Protein AF-A0A926P5I7-F1 (afdb_monomer_lite)

Secondary structure (DSSP, 8-state):
--------TTT-TT---------HHHHHHHHHHHHHTT--HHHHHHHHHHHHHHHH-TTT--------

Radius of gyration: 15.88 Å; chains: 1; bounding box: 30×34×50 Å

Sequence (68 aa):
MTKVSVVTKRDDPNYSQVSGYVPKDLARRFRIACTSKEISQSEALEEALEQWLEKDNPSLTKKGKGKE

pLDDT: mean 82.73, std 18.63, range [38.78, 98.56]

Foldseek 3Di:
DDPPDDQDLVNDPVHDDDDDDDDPVVVVVLVVVCVVVVHDSVVVVVVVVLVVCCVPPVPVDDDDPDDD

Structure (mmCIF, N/CA/C/O backbone):
data_AF-A0A926P5I7-F1
#
_entry.id   AF-A0A926P5I7-F1
#
loop_
_atom_site.group_PDB
_atom_site.id
_atom_site.type_symbol
_atom_site.label_atom_id
_atom_site.label_alt_id
_atom_site.label_comp_id
_atom_site.label_asym_id
_atom_site.label_entity_id
_atom_site.label_seq_id
_atom_site.pdbx_PDB_ins_code
_atom_site.Cartn_x
_atom_site.Cartn_y
_atom_site.Cartn_z
_atom_site.occupancy
_atom_site.B_iso_or_equiv
_atom_site.auth_seq_id
_atom_site.auth_comp_id
_atom_site.auth_asym_id
_atom_site.auth_atom_id
_atom_site.pdbx_PDB_model_num
ATOM 1 N N . MET A 1 1 ? 13.569 -2.687 -36.309 1.00 38.78 1 MET A N 1
ATOM 2 C CA . MET A 1 1 ? 12.453 -2.761 -35.340 1.00 38.78 1 MET A CA 1
ATOM 3 C C . MET A 1 1 ? 13.064 -2.783 -33.948 1.00 38.78 1 MET A C 1
ATOM 5 O O . MET A 1 1 ? 13.568 -3.814 -33.523 1.00 38.78 1 MET A O 1
ATOM 9 N N . THR A 1 2 ? 13.171 -1.628 -33.295 1.00 45.84 2 THR A N 1
ATOM 10 C CA . THR A 1 2 ? 13.792 -1.513 -31.969 1.00 45.84 2 THR A CA 1
ATOM 11 C C . THR A 1 2 ? 12.793 -2.007 -30.930 1.00 45.84 2 THR A C 1
ATOM 13 O O . THR A 1 2 ? 11.702 -1.459 -30.797 1.00 45.84 2 THR A O 1
AT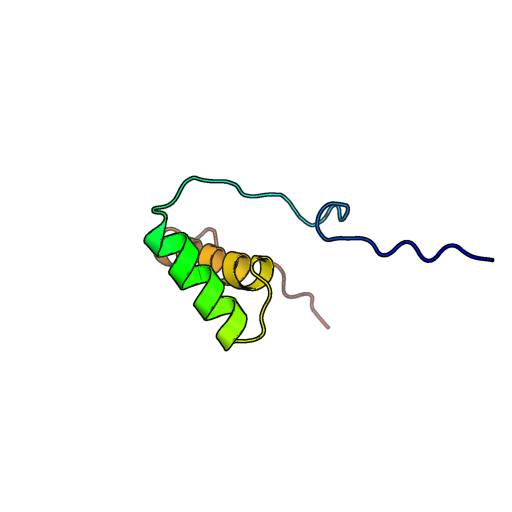OM 16 N N . LYS A 1 3 ? 13.136 -3.096 -30.242 1.00 51.62 3 LYS A N 1
ATOM 17 C CA . LYS A 1 3 ? 12.333 -3.671 -29.164 1.00 51.62 3 LYS A CA 1
ATOM 18 C C . LYS A 1 3 ? 12.350 -2.692 -27.989 1.00 51.62 3 LYS A C 1
ATOM 20 O O . LYS A 1 3 ? 13.372 -2.551 -27.326 1.00 51.62 3 LYS A O 1
ATOM 25 N N . VAL A 1 4 ? 11.242 -1.989 -27.770 1.00 56.56 4 VAL A N 1
ATOM 26 C CA . VAL A 1 4 ? 11.055 -1.156 -26.578 1.00 56.56 4 VAL A CA 1
ATOM 27 C C . VAL A 1 4 ? 10.819 -2.105 -25.407 1.00 56.56 4 VAL A C 1
ATOM 29 O O . VAL A 1 4 ? 9.740 -2.674 -25.258 1.00 56.56 4 VAL A O 1
ATOM 32 N N . SER A 1 5 ? 11.863 -2.349 -24.622 1.00 59.47 5 SER A N 1
ATOM 33 C CA . SER A 1 5 ? 11.766 -3.104 -23.377 1.00 59.47 5 SER A CA 1
ATOM 34 C C . SER A 1 5 ? 11.220 -2.167 -22.304 1.00 59.47 5 SER A C 1
ATOM 36 O O . SER A 1 5 ? 11.928 -1.265 -21.865 1.00 59.47 5 SER A O 1
ATOM 38 N N . VAL A 1 6 ? 9.964 -2.345 -21.895 1.00 67.75 6 VAL A N 1
ATOM 39 C CA . VAL A 1 6 ? 9.446 -1.687 -20.688 1.00 67.75 6 VAL A CA 1
ATOM 40 C C . VAL A 1 6 ? 10.230 -2.241 -19.499 1.00 67.75 6 VAL A C 1
ATOM 42 O O . VAL A 1 6 ? 10.095 -3.418 -19.167 1.00 67.75 6 VAL A O 1
ATOM 45 N N . VAL A 1 7 ? 11.080 -1.411 -18.893 1.00 71.62 7 VAL A N 1
ATOM 46 C CA . VAL A 1 7 ? 11.761 -1.736 -17.634 1.00 71.62 7 VAL A CA 1
ATOM 47 C C . VAL A 1 7 ? 10.701 -1.725 -16.537 1.00 71.62 7 VAL A C 1
ATOM 49 O O . VAL A 1 7 ? 10.022 -0.720 -16.335 1.00 71.62 7 VAL A O 1
ATOM 52 N N . THR A 1 8 ? 10.500 -2.858 -15.866 1.00 82.81 8 THR A N 1
ATOM 53 C CA . THR A 1 8 ? 9.608 -2.920 -14.702 1.00 82.81 8 THR A CA 1
ATOM 54 C C . THR A 1 8 ? 10.389 -2.554 -13.441 1.00 82.81 8 THR A C 1
ATOM 56 O O . THR A 1 8 ? 11.601 -2.746 -13.411 1.00 82.81 8 THR A O 1
ATOM 59 N N . LYS A 1 9 ? 9.726 -2.110 -12.359 1.00 83.38 9 LYS A N 1
ATOM 60 C CA . LYS A 1 9 ? 10.392 -1.852 -11.058 1.00 83.38 9 LYS A CA 1
ATOM 61 C C . LYS A 1 9 ? 11.207 -3.051 -10.538 1.00 83.38 9 LYS A C 1
ATOM 63 O O . LYS A 1 9 ? 12.082 -2.875 -9.707 1.00 83.38 9 LYS A O 1
ATOM 68 N N . ARG A 1 10 ? 10.925 -4.275 -11.000 1.00 84.94 10 ARG A N 1
ATOM 69 C CA . ARG A 1 10 ? 11.701 -5.474 -10.651 1.00 84.94 10 ARG A CA 1
ATOM 70 C C . ARG A 1 10 ? 13.065 -5.522 -11.347 1.00 84.94 10 ARG A C 1
ATOM 72 O O . ARG A 1 10 ? 13.990 -6.113 -10.808 1.00 84.94 10 ARG A O 1
ATOM 79 N N . ASP A 1 11 ? 13.157 -4.960 -12.547 1.00 86.44 11 ASP A N 1
ATOM 80 C CA . ASP A 1 11 ? 14.350 -4.990 -13.396 1.00 86.44 11 ASP A CA 1
ATOM 81 C C . ASP A 1 11 ? 15.146 -3.669 -13.317 1.00 86.44 11 ASP A C 1
ATOM 83 O O . ASP A 1 11 ? 16.203 -3.543 -13.934 1.00 86.44 11 ASP A O 1
ATOM 87 N N . ASP A 1 12 ? 14.644 -2.683 -12.569 1.00 88.06 12 ASP A N 1
ATOM 88 C CA . ASP A 1 12 ? 15.288 -1.389 -12.361 1.00 88.06 12 ASP A CA 1
ATOM 89 C C . ASP A 1 12 ? 16.299 -1.469 -11.195 1.00 88.06 12 ASP A C 1
ATOM 91 O O . ASP A 1 12 ? 15.909 -1.811 -10.075 1.00 88.06 12 ASP A O 1
ATOM 95 N N . PRO A 1 13 ? 17.588 -1.139 -11.416 1.00 91.06 13 PRO A N 1
ATOM 96 C CA . PRO A 1 13 ? 18.625 -1.226 -10.385 1.00 91.06 13 PRO A CA 1
ATOM 97 C C . PRO A 1 13 ? 18.453 -0.223 -9.235 1.00 91.06 13 PRO A C 1
ATOM 99 O O . PRO A 1 13 ? 19.115 -0.365 -8.209 1.00 91.06 13 PRO A O 1
ATOM 102 N N . ASN A 1 14 ? 17.591 0.788 -9.383 1.00 91.06 14 ASN A N 1
ATOM 103 C CA . ASN A 1 14 ? 17.287 1.752 -8.327 1.00 91.06 14 ASN A CA 1
ATOM 104 C C . ASN A 1 14 ? 16.218 1.238 -7.352 1.00 91.06 14 ASN A C 1
ATOM 106 O O . ASN A 1 14 ? 15.970 1.877 -6.331 1.00 91.06 14 ASN A O 1
ATOM 110 N N . TYR A 1 15 ? 15.581 0.101 -7.645 1.00 90.31 15 TYR A N 1
ATOM 111 C CA . TYR A 1 15 ? 14.558 -0.495 -6.796 1.00 90.31 15 TYR A CA 1
ATOM 112 C C . TYR A 1 15 ? 15.072 -1.769 -6.121 1.00 90.31 15 TYR A C 1
ATOM 114 O O . TYR A 1 15 ? 15.871 -2.532 -6.657 1.00 90.31 15 TYR A O 1
ATOM 122 N N . SER A 1 16 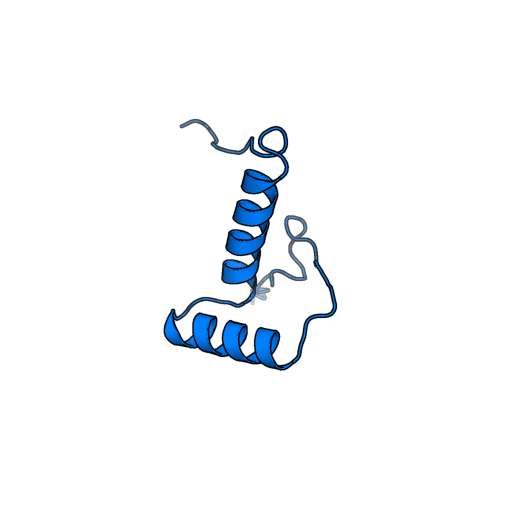? 14.593 -2.016 -4.904 1.00 92.88 16 SER A N 1
ATOM 123 C CA . SER A 1 16 ? 14.844 -3.252 -4.161 1.00 92.88 16 SER A CA 1
ATOM 124 C C . SER A 1 16 ? 13.538 -3.791 -3.593 1.00 92.88 16 SER A C 1
ATOM 126 O O . SER A 1 16 ? 12.675 -3.032 -3.152 1.00 92.88 16 SER A O 1
ATOM 128 N N . GLN A 1 17 ? 13.373 -5.115 -3.613 1.00 92.31 17 GLN A N 1
ATOM 129 C CA . GLN A 1 17 ? 12.175 -5.761 -3.083 1.00 92.31 17 GLN A CA 1
ATOM 130 C C . GLN A 1 17 ? 12.223 -5.816 -1.552 1.00 92.31 17 GLN A C 1
ATOM 132 O O . GLN A 1 17 ? 13.131 -6.405 -0.972 1.00 92.31 17 GLN A O 1
ATOM 137 N N . VAL A 1 18 ? 11.186 -5.284 -0.904 1.00 90.31 18 VAL A N 1
ATOM 138 C CA . VAL A 1 18 ? 10.941 -5.443 0.537 1.00 90.31 18 VAL A CA 1
ATOM 139 C C . VAL A 1 18 ? 9.804 -6.448 0.730 1.00 90.31 18 VAL A C 1
ATOM 141 O O . VAL A 1 18 ? 8.767 -6.344 0.077 1.00 90.31 18 VAL A O 1
ATOM 144 N N . SER A 1 19 ? 9.999 -7.450 1.594 1.00 89.44 19 SER A N 1
ATOM 145 C CA . SER A 1 19 ? 9.028 -8.532 1.832 1.00 89.44 19 SER A CA 1
ATOM 146 C C . SER A 1 19 ? 8.810 -8.784 3.324 1.00 89.44 19 SER A C 1
ATOM 148 O O . SER A 1 19 ? 9.744 -8.682 4.114 1.00 89.44 19 SER A O 1
ATOM 150 N N . GLY A 1 20 ? 7.584 -9.155 3.705 1.00 92.44 20 GLY A N 1
ATOM 151 C CA . GLY A 1 20 ? 7.219 -9.482 5.084 1.00 92.44 20 GLY A CA 1
ATOM 152 C C . GLY A 1 20 ? 5.815 -10.080 5.200 1.00 92.44 20 GLY A C 1
ATOM 153 O O . GLY A 1 20 ? 5.011 -9.994 4.269 1.00 92.44 20 GLY A O 1
ATOM 154 N N . TYR A 1 21 ? 5.518 -10.696 6.347 1.00 96.56 21 TYR A N 1
ATOM 155 C CA . TYR A 1 21 ? 4.188 -11.228 6.652 1.00 96.56 21 TYR A CA 1
ATOM 156 C C . TYR A 1 21 ? 3.365 -10.216 7.449 1.00 96.56 21 TYR A C 1
ATOM 158 O O . TYR A 1 21 ? 3.847 -9.633 8.417 1.00 96.56 21 TYR A O 1
ATOM 166 N N . VAL A 1 22 ? 2.097 -10.055 7.070 1.00 96.25 22 VAL A N 1
ATOM 167 C CA . VAL A 1 22 ? 1.115 -9.220 7.774 1.00 96.25 22 VAL A CA 1
ATOM 168 C C . VAL A 1 22 ? -0.202 -9.983 7.950 1.00 96.25 22 VAL A C 1
ATOM 170 O O . VAL A 1 22 ? -0.475 -10.916 7.185 1.00 96.25 22 VAL A O 1
ATOM 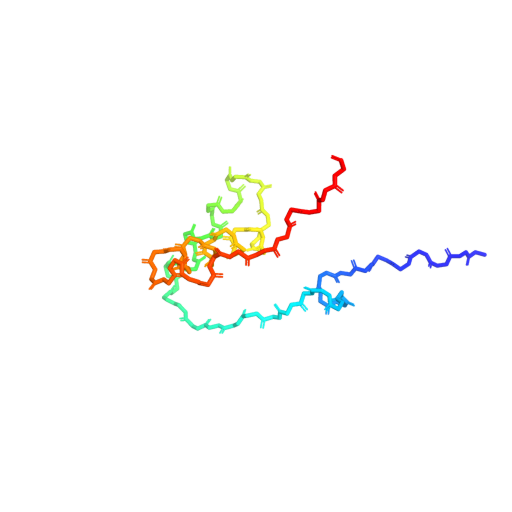173 N N . PRO A 1 23 ? -1.061 -9.600 8.913 1.00 98.56 23 PRO A N 1
ATOM 174 C CA . PRO A 1 23 ? -2.396 -10.175 9.032 1.00 98.56 23 PRO A CA 1
ATOM 175 C C . PRO A 1 23 ? -3.193 -10.062 7.724 1.00 98.56 23 PRO A C 1
ATOM 177 O O . PRO A 1 23 ? -3.156 -9.037 7.040 1.00 98.56 23 PRO A O 1
ATOM 180 N N . LYS A 1 24 ? -3.966 -11.103 7.386 1.00 98.12 24 LYS A N 1
ATOM 181 C CA . LYS A 1 24 ? -4.748 -11.155 6.134 1.00 98.12 24 LYS A CA 1
ATOM 182 C C . LYS A 1 24 ? -5.728 -9.987 5.997 1.00 98.12 24 LYS A C 1
ATOM 184 O O . LYS A 1 24 ? -5.876 -9.444 4.904 1.00 98.12 24 LYS A O 1
ATOM 189 N N . ASP A 1 25 ? -6.371 -9.596 7.099 1.00 98.38 25 ASP A N 1
ATOM 190 C CA . ASP A 1 25 ? -7.269 -8.436 7.129 1.00 98.38 25 ASP A CA 1
ATOM 191 C C . ASP A 1 25 ? -6.534 -7.143 6.750 1.00 98.38 25 ASP A C 1
ATOM 193 O O . ASP A 1 25 ? -7.002 -6.384 5.901 1.00 98.38 25 ASP A O 1
ATOM 197 N N . LEU A 1 26 ? -5.329 -6.946 7.295 1.00 98.12 26 LEU A N 1
ATOM 198 C CA . LEU A 1 26 ? -4.508 -5.776 7.006 1.00 98.12 26 LEU A CA 1
ATOM 199 C C . LEU A 1 26 ? -4.119 -5.722 5.524 1.00 98.12 26 LEU A C 1
ATOM 201 O O . LEU A 1 26 ? -4.320 -4.695 4.878 1.00 98.12 26 LEU A O 1
ATOM 205 N N . ALA A 1 27 ? -3.656 -6.841 4.954 1.00 97.81 27 ALA A N 1
ATOM 206 C CA . ALA A 1 27 ? -3.338 -6.925 3.527 1.00 97.81 27 ALA A CA 1
ATOM 207 C C . ALA A 1 27 ? -4.557 -6.621 2.636 1.00 97.81 27 ALA A C 1
ATOM 209 O O . ALA A 1 27 ? -4.434 -5.939 1.617 1.00 97.81 27 ALA A O 1
ATOM 210 N N . ARG A 1 28 ? -5.748 -7.104 3.016 1.00 98.38 28 ARG A N 1
ATOM 211 C CA . ARG A 1 28 ? -6.993 -6.834 2.284 1.00 98.38 28 ARG A CA 1
ATOM 212 C C . ARG A 1 28 ? -7.345 -5.349 2.315 1.00 98.38 28 ARG A C 1
ATOM 214 O O . ARG A 1 28 ? -7.600 -4.768 1.263 1.00 98.38 28 ARG A O 1
ATOM 221 N N . ARG A 1 29 ? -7.342 -4.737 3.499 1.00 98.19 29 ARG A N 1
ATOM 222 C CA . ARG A 1 29 ? -7.652 -3.310 3.676 1.00 98.19 29 ARG A CA 1
ATOM 223 C C . ARG A 1 29 ? -6.660 -2.420 2.934 1.00 98.19 29 ARG A C 1
ATOM 225 O O . ARG A 1 29 ? -7.084 -1.476 2.279 1.00 98.19 29 ARG A O 1
ATOM 232 N N . PHE A 1 30 ? -5.374 -2.767 2.966 1.00 97.69 30 PHE A N 1
ATOM 233 C CA . PHE A 1 30 ? -4.334 -2.076 2.205 1.00 97.69 30 PHE A CA 1
ATOM 234 C C . PHE A 1 30 ? -4.615 -2.088 0.695 1.00 97.69 30 PHE A C 1
ATOM 236 O O . PHE A 1 30 ? -4.617 -1.038 0.059 1.00 97.69 30 PHE A O 1
ATOM 243 N N . ARG A 1 31 ? -4.941 -3.255 0.122 1.00 97.62 31 ARG A N 1
ATOM 244 C CA . ARG A 1 31 ? -5.266 -3.382 -1.312 1.00 97.62 31 ARG A CA 1
ATOM 245 C C . ARG A 1 31 ? -6.510 -2.588 -1.709 1.00 97.62 31 ARG A C 1
ATOM 247 O O . ARG A 1 31 ? -6.510 -1.952 -2.762 1.00 97.62 31 ARG A O 1
ATOM 254 N N . ILE A 1 32 ? -7.547 -2.605 -0.867 1.00 98.38 32 ILE A N 1
ATOM 255 C CA . ILE A 1 32 ? -8.757 -1.795 -1.075 1.00 98.38 32 ILE A CA 1
ATOM 256 C C . ILE A 1 32 ? -8.382 -0.312 -1.091 1.00 98.38 32 ILE A C 1
ATOM 258 O O . ILE A 1 32 ? -8.741 0.383 -2.032 1.00 98.38 32 ILE A O 1
ATOM 262 N N . ALA A 1 33 ? -7.600 0.151 -0.112 1.00 98.06 33 ALA A N 1
ATOM 263 C CA . ALA A 1 33 ? -7.172 1.544 -0.035 1.00 98.06 33 ALA A CA 1
ATOM 264 C C . ALA A 1 33 ? -6.353 1.982 -1.260 1.00 98.06 33 ALA A C 1
ATOM 266 O O . ALA A 1 33 ? -6.599 3.064 -1.781 1.00 98.06 33 ALA A O 1
ATOM 267 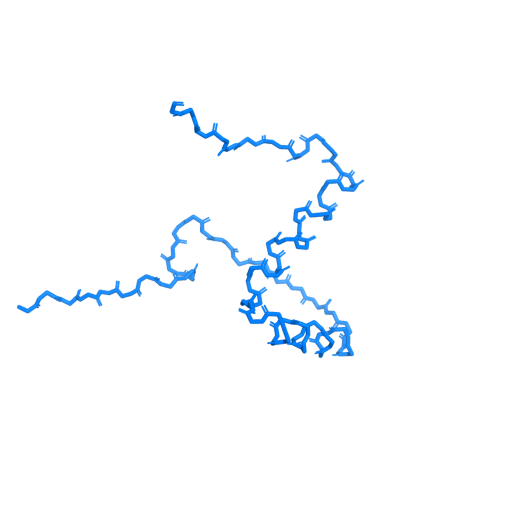N N . CYS A 1 34 ? -5.431 1.143 -1.748 1.00 97.94 34 CYS A N 1
ATOM 268 C CA . CYS A 1 34 ? -4.678 1.423 -2.977 1.00 97.94 34 CYS A CA 1
ATOM 269 C C . CYS A 1 34 ? -5.617 1.569 -4.181 1.00 97.94 34 CYS A C 1
ATOM 271 O O . CYS A 1 34 ? -5.515 2.532 -4.931 1.00 97.94 34 CYS A O 1
ATOM 273 N N . THR A 1 35 ? -6.581 0.652 -4.314 1.00 97.81 35 THR A N 1
ATOM 274 C CA . THR A 1 35 ? -7.568 0.672 -5.407 1.00 97.81 35 THR A CA 1
ATOM 275 C C . THR A 1 35 ? -8.439 1.925 -5.344 1.00 97.81 35 THR A C 1
ATOM 277 O O . THR A 1 35 ? -8.617 2.596 -6.351 1.00 97.81 35 THR A O 1
ATOM 280 N N . SER A 1 36 ? -8.951 2.275 -4.160 1.00 97.69 36 SER A N 1
ATOM 281 C CA . SER A 1 36 ? -9.792 3.462 -3.963 1.00 97.69 36 SER A CA 1
ATOM 282 C C . SER A 1 36 ? -9.058 4.782 -4.201 1.00 97.69 36 SER A C 1
ATOM 284 O O . SER A 1 36 ? -9.711 5.782 -4.468 1.00 97.69 36 SER A O 1
ATOM 286 N N . LYS A 1 37 ? -7.729 4.794 -4.067 1.00 97.06 37 LYS A N 1
ATOM 287 C CA . LYS A 1 37 ? -6.874 5.962 -4.312 1.00 97.06 37 LYS A CA 1
ATOM 288 C C . LYS A 1 37 ? -6.250 5.972 -5.711 1.00 97.06 37 LYS A C 1
ATOM 290 O O . LYS A 1 37 ? -5.512 6.900 -6.009 1.00 97.06 37 LYS A O 1
ATOM 295 N N . GLU A 1 38 ? -6.505 4.947 -6.526 1.00 97.12 38 GLU A N 1
ATOM 296 C CA . GLU A 1 38 ? -5.922 4.782 -7.864 1.00 97.12 38 GLU A CA 1
ATOM 297 C C . GLU A 1 38 ? -4.379 4.800 -7.876 1.00 97.12 38 GLU A C 1
ATOM 299 O O . GLU A 1 38 ? -3.759 5.257 -8.831 1.00 97.12 38 GLU A O 1
ATOM 304 N N . ILE A 1 39 ? -3.750 4.265 -6.822 1.00 96.50 39 ILE A N 1
ATOM 305 C CA . ILE A 1 39 ? -2.285 4.159 -6.700 1.00 96.50 39 ILE A CA 1
ATOM 306 C C . ILE A 1 39 ? -1.821 2.704 -6.675 1.00 96.50 39 ILE A C 1
ATOM 308 O O . ILE A 1 39 ? -2.540 1.790 -6.252 1.00 96.50 39 ILE A O 1
ATOM 312 N N . SER A 1 40 ? -0.574 2.478 -7.077 1.00 95.31 40 SER A N 1
ATOM 313 C CA . SER A 1 40 ? 0.045 1.156 -7.028 1.00 95.31 40 SER A CA 1
ATOM 314 C C . SER A 1 40 ? 0.373 0.741 -5.593 1.00 95.31 40 SER A C 1
ATOM 316 O O . SER A 1 40 ? 0.740 1.561 -4.753 1.00 95.31 40 SER A O 1
ATOM 318 N N . GLN A 1 41 ? 0.367 -0.569 -5.322 1.00 94.62 41 GLN A N 1
ATOM 319 C CA . GLN A 1 41 ? 0.826 -1.104 -4.029 1.00 94.62 41 GLN A CA 1
ATOM 320 C C . GLN A 1 41 ? 2.276 -0.704 -3.715 1.00 94.62 41 GLN A C 1
ATOM 322 O O . GLN A 1 41 ? 2.599 -0.497 -2.553 1.00 94.62 41 GLN A O 1
ATOM 327 N N . SER A 1 42 ? 3.136 -0.583 -4.733 1.00 93.88 42 SER A N 1
ATOM 328 C CA . SER A 1 42 ? 4.511 -0.104 -4.555 1.00 93.88 42 SER A CA 1
ATOM 329 C C . SER A 1 42 ? 4.552 1.343 -4.072 1.00 93.88 42 SER A C 1
ATOM 331 O O . SER A 1 42 ? 5.239 1.611 -3.101 1.00 93.88 42 SER A O 1
ATOM 333 N N . GLU A 1 43 ? 3.771 2.241 -4.678 1.00 94.44 43 GLU A N 1
ATOM 334 C CA . GLU A 1 43 ? 3.724 3.659 -4.285 1.00 94.44 43 GLU A CA 1
ATOM 335 C C . GLU A 1 43 ? 3.217 3.816 -2.848 1.00 94.44 43 GLU A C 1
ATOM 337 O O . GLU A 1 43 ? 3.818 4.513 -2.037 1.00 94.44 43 GLU A O 1
ATOM 342 N N . ALA A 1 44 ? 2.153 3.090 -2.496 1.00 96.00 44 ALA A N 1
ATOM 343 C CA . ALA A 1 44 ? 1.630 3.088 -1.135 1.00 96.00 44 ALA A CA 1
ATOM 34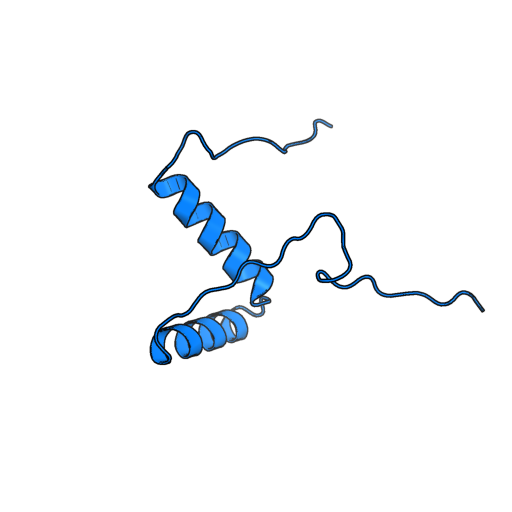4 C C . ALA A 1 44 ? 2.623 2.497 -0.115 1.00 96.00 44 ALA A C 1
ATOM 346 O O . ALA A 1 44 ? 2.636 2.908 1.044 1.00 96.00 44 ALA A O 1
ATOM 347 N N . LEU A 1 45 ? 3.441 1.520 -0.525 1.00 94.88 45 LEU A N 1
ATOM 348 C CA . LEU A 1 45 ? 4.476 0.937 0.327 1.00 94.88 45 LEU A CA 1
ATOM 349 C C . LEU A 1 45 ? 5.656 1.898 0.517 1.00 94.88 45 LEU A C 1
ATOM 351 O O . LEU A 1 45 ? 6.153 1.999 1.633 1.00 94.88 45 LEU A O 1
ATOM 355 N N . GLU A 1 46 ? 6.072 2.606 -0.536 1.00 94.00 46 GLU A N 1
ATOM 356 C CA . GLU A 1 46 ? 7.099 3.656 -0.480 1.00 94.00 46 GLU A CA 1
ATOM 357 C C . GLU A 1 46 ? 6.697 4.727 0.552 1.00 94.00 46 GLU A C 1
ATOM 359 O O . GLU A 1 46 ? 7.420 4.932 1.527 1.00 94.00 46 GLU A O 1
ATOM 364 N N . GLU A 1 47 ? 5.479 5.274 0.445 1.00 94.56 47 GLU A N 1
ATOM 365 C CA . GLU A 1 47 ? 4.945 6.258 1.401 1.00 94.56 47 GLU A CA 1
ATOM 366 C C . GLU A 1 47 ? 4.892 5.708 2.842 1.00 94.56 47 GLU A C 1
ATOM 368 O O . GLU A 1 47 ? 5.287 6.381 3.799 1.00 94.56 47 GLU A O 1
ATOM 373 N N . ALA A 1 48 ? 4.411 4.474 3.026 1.00 93.94 48 ALA A N 1
ATOM 374 C CA . ALA A 1 48 ? 4.297 3.867 4.352 1.00 93.94 48 ALA A CA 1
ATOM 375 C C . ALA A 1 48 ? 5.666 3.630 5.012 1.00 93.94 48 ALA A C 1
ATOM 377 O O . ALA A 1 48 ? 5.802 3.806 6.225 1.00 93.94 48 ALA A O 1
ATOM 378 N N . LEU A 1 49 ? 6.674 3.235 4.227 1.00 93.75 49 LEU A N 1
ATOM 379 C CA . LEU A 1 49 ? 8.039 3.023 4.705 1.00 93.75 49 LEU A CA 1
ATOM 380 C C . LEU A 1 49 ? 8.724 4.347 5.057 1.00 93.75 49 LEU A C 1
ATOM 382 O O . LEU A 1 49 ? 9.365 4.420 6.104 1.00 93.75 49 LEU A O 1
ATOM 386 N N . GLU A 1 50 ? 8.549 5.398 4.250 1.00 93.06 50 GLU A N 1
ATOM 387 C CA . GLU A 1 50 ? 9.057 6.739 4.571 1.00 93.06 50 GLU A CA 1
ATOM 388 C C . GLU A 1 50 ? 8.466 7.258 5.887 1.00 93.06 50 GLU A C 1
ATOM 390 O O . GLU A 1 50 ? 9.206 7.683 6.775 1.00 93.06 50 GLU A O 1
ATOM 395 N N . GLN A 1 51 ? 7.146 7.135 6.065 1.00 92.44 51 GLN A N 1
ATOM 396 C CA . GLN A 1 51 ? 6.479 7.531 7.310 1.00 92.44 51 GLN A CA 1
ATOM 397 C C . GLN A 1 51 ? 6.928 6.704 8.520 1.00 92.44 51 GLN A C 1
ATOM 399 O O . GLN A 1 51 ? 6.994 7.228 9.631 1.00 92.44 51 GLN A O 1
ATOM 404 N N . TRP A 1 52 ? 7.193 5.408 8.338 1.00 91.31 52 TRP A N 1
ATOM 405 C CA . TRP A 1 52 ? 7.714 4.550 9.403 1.00 91.31 52 TRP A CA 1
ATOM 406 C C . TRP A 1 52 ? 9.124 4.983 9.823 1.00 91.31 52 TRP A C 1
ATOM 408 O O . TRP A 1 52 ? 9.401 5.146 11.009 1.00 91.31 52 TRP A O 1
ATOM 418 N N . LEU A 1 53 ? 10.003 5.235 8.850 1.00 91.12 53 LEU A N 1
ATOM 419 C CA . LEU A 1 53 ? 11.369 5.690 9.106 1.00 91.12 53 LEU A CA 1
ATOM 420 C C . LEU A 1 53 ? 11.407 7.074 9.762 1.00 91.12 53 LEU A C 1
ATOM 422 O O . LEU A 1 53 ? 12.211 7.286 10.665 1.00 91.12 53 LEU A O 1
ATOM 426 N N . GLU A 1 54 ? 10.532 7.996 9.356 1.00 89.69 54 GLU A N 1
ATOM 427 C CA . GLU A 1 54 ? 10.456 9.336 9.948 1.00 89.69 54 GLU A CA 1
ATOM 428 C C . GLU A 1 54 ? 10.043 9.311 11.424 1.00 89.69 54 GLU A C 1
ATOM 430 O O . GLU A 1 54 ? 10.594 10.064 12.228 1.00 89.69 54 GLU A O 1
ATOM 435 N N . LYS A 1 55 ? 9.112 8.425 11.793 1.00 86.62 55 LYS A N 1
ATOM 436 C CA . LYS A 1 55 ? 8.621 8.304 13.173 1.00 86.62 55 LYS A CA 1
ATOM 437 C C . LYS A 1 55 ? 9.667 7.735 14.125 1.00 86.62 55 LYS A C 1
ATOM 439 O O . LYS A 1 55 ? 9.789 8.227 15.244 1.00 86.62 55 LYS A O 1
ATOM 444 N N . ASP A 1 56 ? 10.409 6.721 13.689 1.00 75.88 56 ASP A N 1
ATOM 445 C CA . ASP A 1 56 ? 11.322 5.975 14.560 1.00 75.88 56 ASP A CA 1
ATOM 446 C C . ASP A 1 56 ? 12.780 6.447 14.465 1.00 75.88 56 ASP A C 1
ATOM 448 O O . ASP A 1 56 ? 13.553 6.261 15.403 1.00 75.88 56 ASP A O 1
ATOM 452 N N . ASN A 1 57 ? 13.187 7.049 13.343 1.00 71.94 57 ASN A N 1
ATOM 453 C CA . ASN A 1 57 ? 14.581 7.402 13.071 1.00 71.94 57 ASN A CA 1
ATOM 454 C C . ASN A 1 57 ? 14.693 8.682 12.216 1.00 71.94 57 ASN A C 1
ATOM 456 O O . ASN A 1 57 ? 15.059 8.611 11.038 1.00 71.94 57 ASN A O 1
ATOM 460 N N . PRO A 1 58 ? 14.491 9.882 12.794 1.00 62.91 58 PRO A N 1
ATOM 461 C CA . PRO A 1 58 ? 14.617 11.147 12.061 1.00 62.91 58 PRO A CA 1
ATOM 462 C C . PRO A 1 58 ? 16.032 11.404 11.505 1.00 62.91 58 PRO A C 1
ATOM 464 O O . PRO A 1 58 ? 16.235 12.312 10.707 1.00 62.91 58 PRO A O 1
ATOM 467 N N . SER A 1 59 ? 17.036 10.623 11.917 1.00 69.44 59 SER A N 1
ATOM 468 C CA . SER A 1 59 ? 18.395 10.649 11.364 1.00 69.44 59 SER A CA 1
ATOM 469 C C . SER A 1 59 ? 18.554 9.849 10.063 1.00 69.44 59 SER A C 1
ATOM 471 O O . SER A 1 59 ? 19.504 10.102 9.324 1.00 69.44 59 SER A O 1
ATOM 473 N N . LEU A 1 60 ? 17.643 8.914 9.759 1.00 67.4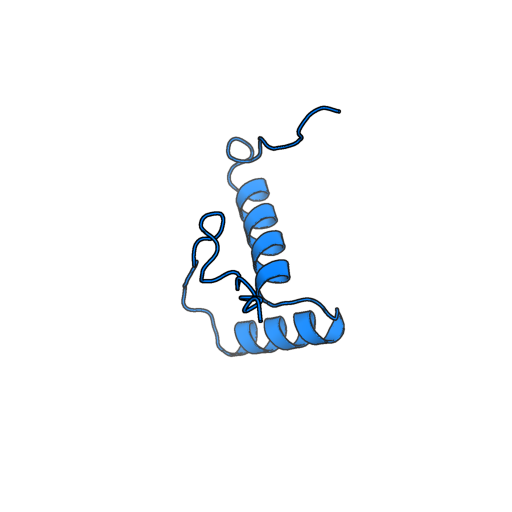4 60 LEU A N 1
ATOM 474 C CA . LEU A 1 60 ? 17.609 8.171 8.491 1.00 67.44 60 LEU A CA 1
ATOM 475 C C . LEU A 1 60 ? 16.847 8.932 7.394 1.00 67.44 60 LEU A C 1
ATOM 477 O O . LEU A 1 60 ? 16.928 8.574 6.219 1.00 67.44 60 LEU A O 1
ATOM 481 N N . THR A 1 61 ? 16.156 10.020 7.743 1.00 61.09 61 THR A N 1
ATOM 482 C CA . THR A 1 61 ? 15.464 10.883 6.785 1.00 61.09 61 THR A CA 1
ATOM 483 C C . THR A 1 61 ? 16.409 11.980 6.271 1.00 61.09 61 THR A C 1
ATOM 485 O O . THR A 1 61 ? 16.489 13.063 6.844 1.00 61.09 61 THR A O 1
ATOM 488 N N . LYS A 1 62 ? 17.182 11.702 5.199 1.00 62.59 62 LYS A N 1
ATOM 489 C CA . LYS A 1 62 ? 17.637 12.676 4.158 1.00 62.59 62 LYS A CA 1
ATOM 490 C C . LYS A 1 62 ? 18.742 12.124 3.238 1.00 62.59 62 LYS A C 1
ATOM 492 O O . LYS A 1 62 ? 19.858 11.922 3.702 1.00 62.59 62 LYS A O 1
ATOM 497 N N . LYS A 1 63 ? 18.505 12.118 1.912 1.00 46.22 63 LYS A N 1
ATOM 498 C CA . LYS A 1 63 ? 19.118 13.045 0.915 1.00 46.22 63 LYS A CA 1
ATOM 499 C C . LYS A 1 63 ? 18.763 12.641 -0.526 1.00 46.22 63 LYS A C 1
ATOM 501 O O . LYS A 1 63 ? 19.170 11.585 -0.987 1.00 46.22 63 LYS A O 1
ATOM 506 N N . GLY A 1 64 ? 18.107 13.545 -1.256 1.00 45.41 64 GLY A N 1
ATOM 507 C CA . GLY A 1 64 ? 17.869 13.384 -2.694 1.00 45.41 64 GLY A CA 1
ATOM 508 C C . GLY A 1 64 ? 17.136 14.536 -3.390 1.00 45.41 64 GLY A C 1
ATOM 509 O O . GLY A 1 64 ? 16.524 14.303 -4.419 1.00 45.41 64 GLY A O 1
ATOM 510 N N . LYS A 1 65 ? 17.161 15.776 -2.873 1.00 43.75 65 LYS A N 1
ATOM 511 C CA . LYS A 1 65 ? 16.801 16.942 -3.700 1.00 43.75 65 LYS A CA 1
ATOM 512 C C . LYS A 1 65 ? 18.046 17.373 -4.469 1.00 43.75 65 LYS A C 1
ATOM 514 O O . LYS A 1 65 ? 18.917 18.047 -3.915 1.00 43.75 65 LYS A O 1
ATOM 519 N N . GLY A 1 66 ? 18.141 16.910 -5.714 1.00 43.97 66 GLY A N 1
ATOM 520 C CA . GLY A 1 66 ? 19.000 17.522 -6.720 1.00 43.97 66 GLY A CA 1
ATOM 521 C C . GLY A 1 66 ? 18.681 19.012 -6.818 1.00 43.97 66 GLY A C 1
ATOM 522 O O . GLY A 1 66 ? 17.521 19.415 -6.745 1.00 43.97 66 GLY A O 1
ATOM 523 N N . LYS A 1 67 ? 19.740 19.815 -6.878 1.00 41.12 67 LYS A N 1
ATOM 524 C CA . LYS A 1 67 ? 19.689 21.230 -7.228 1.00 41.12 67 LYS A CA 1
ATOM 525 C C . LYS A 1 67 ? 19.356 21.347 -8.717 1.00 41.12 67 LYS A C 1
ATOM 527 O O . LYS A 1 67 ? 20.020 20.681 -9.507 1.00 41.12 67 LYS A O 1
ATOM 532 N N . GLU A 1 68 ? 18.444 22.246 -9.057 1.00 40.94 68 GLU A N 1
ATOM 533 C CA . GLU A 1 68 ? 18.506 23.066 -10.274 1.00 40.94 68 GLU A CA 1
ATOM 534 C C . GLU A 1 68 ? 18.452 24.532 -9.840 1.00 40.94 68 GLU A C 1
ATOM 536 O O . GLU A 1 68 ? 17.680 24.826 -8.894 1.00 40.94 68 GLU A O 1
#